Protein AF-A0A9D3ZLW2-F1 (afdb_monomer_lite)

pLDDT: mean 73.32, std 11.5, range [38.38, 90.88]

Organism: NCBI:txid47602

Structure (mmCIF, N/CA/C/O backbone):
data_AF-A0A9D3ZLW2-F1
#
_entry.id   AF-A0A9D3ZLW2-F1
#
loop_
_atom_site.group_PDB
_atom_site.id
_atom_site.type_symbol
_atom_site.label_atom_id
_atom_site.label_alt_id
_atom_site.label_comp_id
_atom_site.label_asym_id
_atom_site.label_entity_id
_atom_site.label_seq_id
_atom_site.pdbx_PDB_ins_code
_atom_site.Cartn_x
_atom_site.Cartn_y
_atom_site.Cartn_z
_atom_site.occupancy
_atom_site.B_iso_or_equiv
_atom_site.auth_seq_id
_atom_site.auth_comp_id
_atom_site.auth_asym_id
_atom_site.auth_atom_id
_atom_site.pdbx_PDB_model_num
ATOM 1 N N . MET A 1 1 ? 2.130 -4.209 -10.933 1.00 70.94 1 MET A N 1
ATOM 2 C CA . MET A 1 1 ? 3.477 -4.518 -10.406 1.00 70.94 1 MET A CA 1
ATOM 3 C C . MET A 1 1 ? 4.074 -5.779 -11.030 1.00 70.94 1 MET A C 1
ATOM 5 O O . MET A 1 1 ? 5.022 -5.630 -11.787 1.00 70.94 1 MET A O 1
ATOM 9 N N . PRO A 1 2 ? 3.547 -7.001 -10.808 1.00 77.00 2 PRO A N 1
ATOM 10 C CA . PRO A 1 2 ? 4.120 -8.201 -11.433 1.00 77.00 2 PRO A CA 1
ATOM 11 C C . PRO A 1 2 ? 3.856 -8.268 -12.945 1.00 77.00 2 PRO A C 1
ATOM 13 O O . PRO A 1 2 ? 4.732 -8.658 -13.704 1.00 77.00 2 PRO A O 1
ATOM 16 N N . GLY A 1 3 ? 2.684 -7.817 -13.409 1.00 82.19 3 GLY A N 1
ATOM 17 C CA . GLY A 1 3 ? 2.366 -7.814 -14.844 1.00 82.19 3 GLY A CA 1
ATOM 18 C C . GLY A 1 3 ? 3.303 -6.932 -15.676 1.00 82.19 3 GLY A C 1
ATOM 19 O O . GLY A 1 3 ? 3.728 -7.331 -16.755 1.00 82.19 3 GLY A O 1
ATOM 20 N N . THR A 1 4 ? 3.693 -5.771 -15.143 1.00 81.50 4 THR A N 1
ATOM 21 C CA . THR A 1 4 ? 4.665 -4.878 -15.787 1.00 81.50 4 THR A CA 1
ATOM 22 C C . THR A 1 4 ? 6.052 -5.514 -15.842 1.00 81.50 4 THR A C 1
ATOM 24 O O . THR A 1 4 ? 6.670 -5.477 -16.895 1.00 81.50 4 THR A O 1
ATOM 27 N N . LEU A 1 5 ? 6.511 -6.188 -14.780 1.00 81.62 5 LEU A N 1
ATOM 28 C CA . LEU A 1 5 ? 7.765 -6.959 -14.805 1.00 81.62 5 LEU A CA 1
ATOM 29 C C . LEU A 1 5 ? 7.763 -8.066 -15.865 1.00 81.62 5 LEU A C 1
ATOM 31 O O . LEU A 1 5 ? 8.728 -8.206 -16.610 1.00 81.62 5 LEU A O 1
ATOM 35 N N . ILE A 1 6 ? 6.677 -8.835 -15.954 1.00 87.62 6 ILE A N 1
ATOM 36 C CA . ILE A 1 6 ? 6.553 -9.922 -16.933 1.00 87.62 6 ILE A CA 1
ATOM 37 C C . ILE A 1 6 ? 6.565 -9.359 -18.360 1.00 87.62 6 ILE A C 1
ATOM 39 O O . ILE A 1 6 ? 7.219 -9.919 -19.237 1.00 87.62 6 ILE A O 1
ATOM 43 N N . ALA A 1 7 ? 5.881 -8.238 -18.601 1.00 84.81 7 ALA A N 1
ATOM 44 C CA . ALA A 1 7 ? 5.882 -7.572 -19.901 1.00 84.81 7 ALA A CA 1
ATOM 45 C C . ALA A 1 7 ? 7.272 -7.029 -20.274 1.00 84.81 7 ALA A C 1
ATOM 47 O O . ALA A 1 7 ? 7.719 -7.225 -21.402 1.00 84.81 7 ALA A O 1
ATOM 48 N N . MET A 1 8 ? 7.978 -6.412 -19.323 1.00 85.19 8 MET A N 1
ATOM 49 C CA . MET A 1 8 ? 9.348 -5.922 -19.507 1.00 85.19 8 MET A CA 1
ATOM 50 C C . MET A 1 8 ? 10.314 -7.070 -19.830 1.00 85.19 8 MET A C 1
ATOM 52 O O . MET A 1 8 ? 11.056 -6.988 -20.807 1.00 85.19 8 MET A O 1
ATOM 56 N N . GLY A 1 9 ? 10.230 -8.183 -19.094 1.00 84.81 9 GLY A N 1
ATOM 57 C CA . GLY A 1 9 ? 11.027 -9.382 -19.364 1.00 84.81 9 GLY A CA 1
ATOM 58 C C . GLY A 1 9 ? 10.731 -10.017 -20.726 1.00 84.81 9 GLY A C 1
ATOM 59 O O . GLY A 1 9 ? 11.645 -10.494 -21.389 1.00 84.81 9 GLY A O 1
ATOM 60 N N . ARG A 1 10 ? 9.473 -9.981 -21.188 1.00 90.88 10 ARG A N 1
ATOM 61 C CA . ARG A 1 10 ? 9.088 -10.481 -22.522 1.00 90.88 10 ARG A CA 1
ATOM 62 C C . ARG A 1 10 ? 9.573 -9.593 -23.662 1.00 90.88 10 ARG A C 1
ATOM 64 O O . ARG A 1 10 ? 9.956 -10.107 -24.705 1.00 90.88 10 ARG A O 1
ATOM 71 N N . LEU A 1 11 ? 9.509 -8.276 -23.486 1.00 87.62 11 LEU A N 1
ATOM 72 C CA . LEU A 1 11 ? 9.914 -7.317 -24.512 1.00 87.62 11 LEU A CA 1
ATOM 73 C C . LEU A 1 11 ? 11.435 -7.151 -24.576 1.00 87.62 11 LEU A C 1
ATOM 75 O O . LEU A 1 11 ? 11.938 -6.762 -25.626 1.00 87.62 11 LEU A O 1
ATOM 79 N N . ASN A 1 12 ? 12.149 -7.440 -23.479 1.00 84.75 12 ASN A N 1
ATOM 80 C CA . ASN A 1 12 ? 13.603 -7.307 -23.342 1.00 84.75 12 ASN A CA 1
ATOM 81 C C . ASN A 1 12 ? 14.133 -5.961 -23.877 1.00 84.75 12 ASN A C 1
ATOM 83 O O . ASN A 1 12 ? 15.153 -5.882 -24.560 1.00 84.75 12 ASN A O 1
ATOM 87 N N . ARG A 1 13 ? 13.380 -4.890 -23.618 1.00 83.44 13 ARG A N 1
ATOM 88 C CA . ARG A 1 13 ? 13.720 -3.510 -23.977 1.00 83.44 13 ARG A CA 1
ATOM 89 C C . ARG A 1 13 ? 14.002 -2.718 -22.704 1.00 83.44 13 ARG A C 1
ATOM 91 O O . ARG A 1 13 ? 13.444 -3.066 -21.665 1.00 83.44 13 ARG A O 1
ATOM 98 N N . PRO A 1 14 ? 14.828 -1.659 -22.767 1.00 81.81 14 PRO A N 1
ATOM 99 C CA . PRO A 1 14 ? 15.075 -0.803 -21.614 1.00 81.81 14 PRO A CA 1
ATOM 100 C C . PRO A 1 14 ? 13.748 -0.249 -21.094 1.00 81.81 14 PRO A C 1
ATOM 102 O O . PRO A 1 14 ? 13.003 0.415 -21.814 1.00 81.81 14 PRO A O 1
ATOM 105 N N . SER A 1 15 ? 13.438 -0.574 -19.845 1.00 80.00 15 SER A N 1
ATOM 106 C CA . SER A 1 15 ? 12.147 -0.294 -19.233 1.00 80.00 15 SER A CA 1
ATOM 107 C C . SER A 1 15 ? 12.322 -0.047 -17.746 1.00 80.00 15 SER A C 1
ATOM 109 O O . SER A 1 15 ? 13.109 -0.727 -17.091 1.00 80.00 15 SER A O 1
ATOM 111 N N . LEU A 1 16 ? 11.564 0.906 -17.216 1.00 79.38 16 LEU A N 1
ATOM 112 C CA . LEU A 1 16 ? 11.636 1.312 -15.824 1.00 79.38 16 LEU A CA 1
ATOM 113 C C . LEU A 1 16 ? 10.247 1.240 -15.205 1.00 79.38 16 LEU A C 1
ATOM 115 O O . LEU A 1 16 ? 9.283 1.770 -15.760 1.00 79.38 16 LEU A O 1
ATOM 119 N N . MET A 1 17 ? 10.143 0.630 -14.026 1.00 76.19 17 MET A N 1
ATOM 120 C CA . MET A 1 17 ? 8.876 0.578 -13.318 1.00 76.19 17 MET A CA 1
ATOM 121 C C . MET A 1 17 ? 8.732 1.735 -12.332 1.00 76.19 17 MET A C 1
ATOM 123 O O . MET A 1 17 ? 9.511 1.897 -11.397 1.00 76.19 17 MET A O 1
ATOM 127 N N . VAL A 1 18 ? 7.666 2.510 -12.513 1.00 74.88 18 VAL A N 1
ATOM 128 C CA . VAL A 1 18 ? 7.297 3.625 -11.641 1.00 74.88 18 VAL A CA 1
ATOM 129 C C . VAL A 1 18 ? 6.220 3.165 -10.663 1.00 74.88 18 VAL A C 1
ATOM 131 O O . VAL A 1 18 ? 5.064 2.975 -11.037 1.00 74.88 18 VAL A O 1
ATOM 134 N N . TYR A 1 19 ? 6.584 3.014 -9.387 1.00 75.38 19 TYR A N 1
ATOM 135 C CA . TYR A 1 19 ? 5.588 2.867 -8.327 1.00 75.38 19 TYR A CA 1
ATOM 136 C C . TYR A 1 19 ? 4.964 4.224 -7.987 1.00 75.38 19 TYR A C 1
ATOM 138 O O . TYR A 1 19 ? 5.686 5.210 -7.808 1.00 75.38 19 TYR A O 1
ATOM 146 N N . GLY A 1 20 ? 3.630 4.254 -7.895 1.00 65.25 20 GLY A N 1
ATOM 147 C CA . GLY A 1 20 ? 2.865 5.426 -7.463 1.00 65.25 20 GLY A CA 1
ATOM 148 C C . GLY A 1 20 ? 3.047 5.757 -5.978 1.00 65.25 20 GLY A C 1
ATOM 149 O O . GLY A 1 20 ? 2.941 6.912 -5.599 1.00 65.25 20 GLY A O 1
ATOM 150 N N . GLY A 1 21 ? 3.402 4.785 -5.140 1.00 68.94 21 GLY A N 1
ATOM 151 C CA . GLY A 1 21 ? 3.630 5.009 -3.714 1.00 68.94 21 GLY A CA 1
ATOM 152 C C . GLY A 1 21 ? 2.478 4.535 -2.832 1.00 68.94 21 GLY A C 1
ATOM 153 O O . GLY A 1 21 ? 1.388 4.178 -3.291 1.00 68.94 21 GLY A O 1
ATOM 154 N N . THR A 1 22 ? 2.764 4.498 -1.535 1.00 70.19 22 THR A N 1
ATOM 155 C CA . THR A 1 22 ? 1.852 3.991 -0.506 1.00 70.19 22 THR A CA 1
ATOM 156 C C . THR A 1 22 ? 0.905 5.087 -0.004 1.00 70.19 22 THR A C 1
ATOM 158 O O . THR A 1 22 ? 1.257 6.273 0.012 1.00 70.19 22 THR A O 1
ATOM 161 N N . ILE A 1 23 ? -0.316 4.706 0.369 1.00 76.69 23 ILE A N 1
ATOM 162 C CA . ILE A 1 23 ? -1.300 5.581 1.006 1.00 76.69 23 ILE A CA 1
ATOM 163 C C . ILE A 1 23 ? -0.814 5.925 2.417 1.00 76.69 23 ILE A C 1
ATOM 165 O O . ILE A 1 23 ? -0.252 5.083 3.121 1.00 76.69 23 ILE A O 1
ATOM 169 N N . LYS A 1 24 ? -1.034 7.169 2.847 1.00 71.19 24 LYS A N 1
ATOM 170 C CA . LYS A 1 24 ? -0.850 7.515 4.259 1.00 71.19 24 LYS A CA 1
ATOM 171 C C . LYS A 1 24 ? -1.971 6.876 5.084 1.00 71.19 24 LYS A C 1
ATOM 173 O O . LYS A 1 24 ? -3.110 6.862 4.612 1.00 71.19 24 LYS A O 1
ATOM 178 N N . PRO A 1 25 ? -1.676 6.368 6.289 1.00 70.81 25 PRO A N 1
ATOM 179 C CA . PRO A 1 25 ? -2.716 5.832 7.148 1.00 70.81 25 PRO A CA 1
ATOM 180 C C . PRO A 1 25 ? -3.712 6.931 7.535 1.00 70.81 25 PRO A C 1
ATOM 182 O O . PRO A 1 25 ? -3.355 8.109 7.647 1.00 70.81 2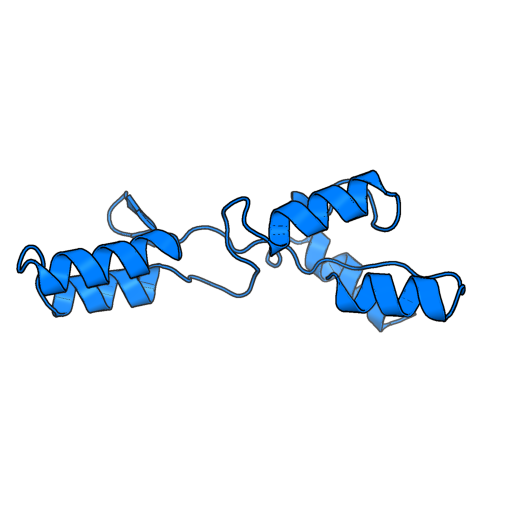5 PRO A O 1
ATOM 185 N N . GLY A 1 26 ? -4.972 6.542 7.706 1.00 71.38 26 GLY A N 1
ATOM 186 C CA . GLY A 1 26 ? -6.006 7.423 8.227 1.00 71.38 26 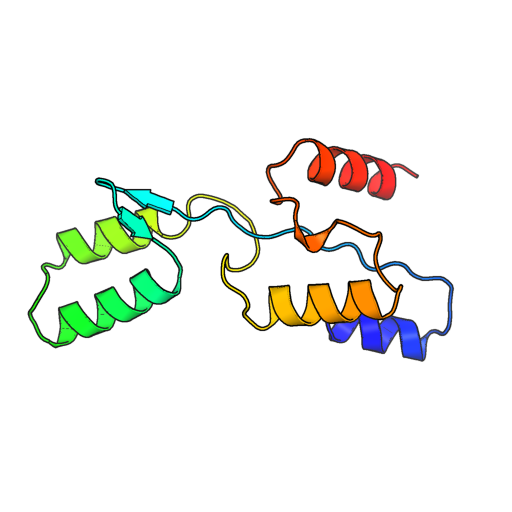GLY A CA 1
ATOM 187 C C . GLY A 1 26 ? -5.792 7.673 9.712 1.00 71.38 26 GLY A C 1
ATOM 188 O O . GLY A 1 26 ? -5.406 6.768 10.445 1.00 71.38 26 GLY A O 1
ATOM 189 N N . HIS A 1 27 ? -6.064 8.889 10.173 1.00 72.44 27 HIS A N 1
ATOM 190 C CA . HIS A 1 27 ? -6.079 9.203 11.599 1.00 72.44 27 HIS A CA 1
ATOM 191 C C . HIS A 1 27 ? -7.480 9.658 11.987 1.00 72.44 27 HIS A C 1
ATOM 193 O O . HIS A 1 27 ? -8.004 10.620 11.423 1.00 72.44 27 HIS A O 1
ATOM 199 N N . PHE A 1 28 ? -8.098 8.970 12.943 1.00 68.69 28 PHE A N 1
ATOM 200 C CA . PHE A 1 28 ? -9.401 9.354 13.474 1.00 68.69 28 PHE A CA 1
ATOM 201 C C . PHE A 1 28 ? -9.455 9.081 14.983 1.00 68.69 28 PHE A C 1
ATOM 203 O O . PHE A 1 28 ? -9.028 8.035 15.455 1.00 68.69 28 PHE A O 1
ATOM 210 N N . GLN A 1 29 ? -9.909 10.065 15.765 1.00 64.25 29 GLN A N 1
ATOM 211 C CA . GLN A 1 29 ? -9.976 9.988 17.238 1.00 64.25 29 GLN A CA 1
ATOM 212 C C . GLN A 1 29 ? -8.680 9.496 17.928 1.00 64.25 29 GLN A C 1
ATOM 214 O O . GLN A 1 29 ? -8.729 8.768 18.911 1.00 64.25 29 GLN A O 1
ATOM 219 N N . GLY A 1 30 ? -7.506 9.867 17.402 1.00 69.19 30 GLY A N 1
ATOM 220 C CA . GLY A 1 30 ? -6.207 9.453 17.957 1.00 69.19 30 GLY A CA 1
ATOM 221 C C . GLY A 1 30 ? -5.760 8.036 17.577 1.00 69.19 30 GLY A C 1
ATOM 222 O O . GLY A 1 30 ? -4.604 7.690 17.806 1.00 69.19 30 GLY A O 1
ATOM 223 N N . ASN A 1 31 ? -6.622 7.256 16.922 1.00 71.00 31 ASN A N 1
ATOM 224 C CA . ASN A 1 31 ? -6.292 5.936 16.403 1.00 71.00 31 ASN A CA 1
ATOM 225 C C . ASN A 1 31 ? -5.889 6.014 14.930 1.00 71.00 31 ASN A C 1
ATOM 227 O O . ASN A 1 31 ? -6.376 6.843 14.152 1.00 71.00 31 ASN A O 1
ATOM 231 N N . THR A 1 32 ? -4.957 5.142 14.562 1.00 76.62 32 THR A N 1
ATOM 232 C CA . THR A 1 32 ? -4.465 5.012 13.193 1.00 76.62 32 THR A CA 1
ATOM 233 C C . THR A 1 32 ? -5.243 3.890 12.524 1.00 76.62 32 THR A C 1
ATOM 235 O O . THR A 1 32 ? -5.198 2.761 13.000 1.00 76.62 32 THR A O 1
ATOM 238 N N . TYR A 1 33 ? -5.957 4.207 11.448 1.00 76.06 33 TYR A N 1
ATOM 239 C CA . TYR A 1 33 ? -6.778 3.260 10.707 1.00 76.06 33 TYR A CA 1
ATOM 240 C C . TYR A 1 33 ? -6.138 2.933 9.365 1.00 76.06 33 TYR A C 1
ATOM 242 O O . TYR A 1 33 ? -5.658 3.805 8.633 1.00 76.06 33 TYR A O 1
ATOM 250 N N . ASP A 1 34 ? -6.162 1.650 9.045 1.00 78.38 34 ASP A N 1
ATOM 251 C CA . ASP A 1 34 ? -5.721 1.080 7.785 1.00 78.38 34 ASP A CA 1
ATOM 252 C C . ASP A 1 34 ? -6.820 0.189 7.186 1.00 78.38 34 ASP A C 1
ATOM 254 O O . ASP A 1 34 ? -7.918 0.046 7.728 1.00 78.38 34 ASP A O 1
ATOM 258 N N . ILE A 1 35 ? -6.539 -0.424 6.037 1.00 77.38 35 ILE A N 1
ATOM 259 C CA . ILE A 1 35 ? -7.521 -1.287 5.376 1.00 77.38 35 ILE A CA 1
ATOM 260 C C . ILE A 1 35 ? -7.859 -2.537 6.203 1.00 77.38 35 ILE A C 1
ATOM 262 O O . ILE A 1 35 ? -8.979 -3.033 6.128 1.00 77.38 35 ILE A O 1
ATOM 266 N N . VAL A 1 36 ? -6.923 -3.029 7.024 1.00 80.56 36 VAL A N 1
ATOM 267 C CA . VAL A 1 36 ? -7.165 -4.156 7.937 1.00 80.56 36 VAL A CA 1
ATOM 268 C C . VAL A 1 36 ? -8.118 -3.753 9.053 1.00 80.56 36 VAL A C 1
ATOM 270 O O . VAL A 1 36 ? -9.006 -4.530 9.387 1.00 80.56 36 VAL A O 1
ATOM 273 N N . SER A 1 37 ? -8.012 -2.524 9.554 1.00 79.44 37 SER A N 1
ATOM 274 C CA . SER A 1 37 ? -8.939 -1.966 10.538 1.00 79.44 37 SER A CA 1
ATOM 275 C C . SER A 1 37 ? -10.376 -1.943 10.010 1.00 79.44 37 SER A C 1
ATOM 277 O O . SER A 1 37 ? -11.304 -2.285 10.737 1.00 79.44 37 SER A O 1
ATOM 279 N N . ALA A 1 38 ? -10.580 -1.623 8.727 1.00 80.75 38 ALA A N 1
ATOM 280 C CA . ALA A 1 38 ? -11.906 -1.691 8.108 1.00 80.75 38 ALA A CA 1
ATOM 281 C C . ALA A 1 38 ? -12.461 -3.131 8.068 1.00 80.75 38 ALA A C 1
ATOM 283 O O . ALA A 1 38 ? -13.651 -3.341 8.314 1.00 80.75 38 ALA A O 1
ATOM 284 N N . PHE A 1 39 ? -11.608 -4.129 7.809 1.00 82.69 39 PHE A N 1
ATOM 285 C CA . PHE A 1 39 ? -12.000 -5.542 7.855 1.00 82.69 39 PHE A CA 1
ATOM 286 C C . PHE A 1 39 ? -12.271 -6.039 9.281 1.00 82.69 39 PHE A C 1
ATOM 288 O O . PHE A 1 39 ? -13.236 -6.769 9.496 1.00 82.69 39 PHE A O 1
ATOM 295 N N . GLN A 1 40 ? -11.463 -5.628 10.259 1.00 83.44 40 GLN A N 1
ATOM 296 C CA . GLN A 1 40 ? -11.673 -5.956 11.672 1.00 83.44 40 GLN A CA 1
ATOM 297 C C . GLN A 1 40 ? -12.980 -5.361 12.190 1.00 83.44 40 GLN A C 1
ATOM 299 O O . GLN A 1 40 ? -13.772 -6.064 12.806 1.00 83.44 40 GLN A O 1
ATOM 304 N N . CYS A 1 41 ? -13.258 -4.109 11.834 1.00 83.69 41 CYS A N 1
ATOM 305 C CA . CYS A 1 41 ? -14.492 -3.412 12.164 1.00 83.69 41 CYS A CA 1
ATOM 306 C C . CYS A 1 41 ? -15.737 -4.152 11.639 1.00 83.69 41 CYS A C 1
ATOM 308 O O . CYS A 1 41 ? -16.744 -4.262 12.332 1.00 83.69 41 CYS A O 1
ATOM 310 N N . TYR A 1 42 ? -15.665 -4.745 10.444 1.00 83.31 42 TYR A N 1
ATOM 311 C CA . TYR A 1 42 ? -16.740 -5.611 9.954 1.00 83.31 42 TYR A CA 1
ATOM 312 C C . TYR A 1 42 ? -16.916 -6.875 10.813 1.00 83.31 42 TYR A C 1
ATOM 314 O O . TYR A 1 42 ? -18.046 -7.250 11.117 1.00 83.31 42 TYR A O 1
ATOM 322 N N . GLY A 1 43 ? -15.821 -7.506 11.247 1.00 85.44 43 GLY A N 1
ATOM 323 C CA . GLY A 1 43 ? -15.869 -8.648 12.167 1.00 85.44 43 GLY A CA 1
ATOM 324 C C . GLY A 1 43 ? -16.484 -8.296 13.525 1.00 85.44 43 GLY A C 1
ATOM 325 O O . GLY A 1 43 ? -17.339 -9.028 14.018 1.00 85.44 43 GLY A O 1
ATOM 326 N N . GLU A 1 44 ? -16.114 -7.145 14.086 1.00 85.44 44 GLU A N 1
ATOM 327 C CA . GLU A 1 44 ? -16.652 -6.638 15.355 1.00 85.44 44 GLU A CA 1
ATOM 328 C C . GLU A 1 44 ? -18.137 -6.259 15.268 1.00 85.44 44 GLU A C 1
ATOM 330 O O . GLU A 1 44 ? -18.884 -6.385 16.239 1.00 85.44 44 GLU A O 1
ATOM 335 N N . TYR A 1 45 ? -18.596 -5.814 14.096 1.00 85.06 45 TYR A N 1
ATOM 336 C CA . TYR A 1 45 ? -20.015 -5.560 13.855 1.00 85.06 45 TYR A CA 1
ATOM 337 C C . TYR A 1 45 ? -20.816 -6.865 13.871 1.00 85.06 45 TYR A C 1
ATOM 339 O O . TYR A 1 45 ? -21.871 -6.940 14.498 1.00 85.06 45 TYR A O 1
ATOM 347 N N . VAL A 1 46 ? -20.287 -7.920 13.242 1.00 85.81 46 VAL A N 1
ATOM 348 C CA . VAL A 1 46 ? -20.914 -9.251 13.243 1.00 85.81 46 VAL A CA 1
ATOM 349 C C . VAL A 1 46 ? -20.936 -9.859 14.650 1.00 85.81 46 VAL A C 1
ATOM 351 O O . VAL A 1 46 ? -21.903 -10.532 15.000 1.00 85.81 46 VAL A O 1
ATOM 354 N N . SER A 1 47 ? -19.926 -9.592 15.486 1.00 87.12 47 SER A N 1
ATOM 355 C CA . SER A 1 47 ? -19.916 -10.011 16.895 1.00 87.12 47 SER A CA 1
ATOM 356 C C . SER A 1 47 ? -20.771 -9.135 17.820 1.00 87.12 47 SER A C 1
ATOM 358 O O . SER A 1 47 ? -20.858 -9.427 19.012 1.00 87.12 47 SER A O 1
ATOM 360 N N . GLY A 1 48 ? -21.402 -8.073 17.304 1.00 84.25 48 GLY A N 1
ATOM 361 C CA . GLY A 1 48 ? -22.240 -7.150 18.077 1.00 84.25 48 GLY A CA 1
ATOM 362 C C . GLY A 1 48 ? -21.458 -6.207 18.997 1.00 84.25 48 GLY A C 1
ATOM 363 O O . GLY A 1 48 ? -22.032 -5.631 19.917 1.00 84.25 48 GLY A O 1
ATOM 364 N N . SER A 1 49 ? -20.150 -6.060 18.781 1.00 84.56 49 SER A N 1
ATOM 365 C CA . SER A 1 49 ? -19.259 -5.257 19.625 1.00 84.56 49 SER A CA 1
ATOM 366 C C . SER A 1 49 ? -19.253 -3.770 19.255 1.00 84.56 49 SER A C 1
ATOM 368 O O . SER A 1 49 ? -18.891 -2.947 20.093 1.00 84.56 49 SER A O 1
ATOM 370 N N . ILE A 1 50 ? -19.677 -3.412 18.036 1.00 83.12 50 ILE A N 1
ATOM 371 C CA . ILE A 1 50 ? -19.723 -2.023 17.549 1.00 83.12 50 ILE A CA 1
ATOM 372 C C . ILE A 1 50 ? -21.074 -1.667 16.921 1.00 83.12 50 ILE A C 1
ATOM 374 O O . ILE A 1 50 ? -21.774 -2.529 16.384 1.00 83.12 50 ILE A O 1
ATOM 378 N N . SER A 1 51 ? -21.422 -0.377 16.931 1.00 85.69 51 SER A N 1
ATOM 379 C CA . SER A 1 51 ? -22.609 0.131 16.234 1.00 85.69 51 SER A CA 1
ATOM 380 C C . SER A 1 51 ? -22.355 0.364 14.738 1.00 85.69 51 SER A C 1
ATOM 382 O O . SER A 1 51 ? -21.222 0.581 14.300 1.00 85.69 51 SER A O 1
ATOM 384 N N . ASP A 1 52 ? -23.424 0.367 13.935 1.00 84.25 52 ASP A N 1
ATOM 385 C CA . ASP A 1 52 ? -23.318 0.609 12.488 1.00 84.25 52 ASP A CA 1
ATOM 386 C C . ASP A 1 52 ? -22.765 2.013 12.164 1.00 84.25 52 ASP A C 1
ATOM 388 O O . ASP A 1 52 ? -21.993 2.190 11.220 1.00 84.25 52 ASP A O 1
ATOM 392 N N . GLU A 1 53 ? -23.066 3.006 13.005 1.00 83.56 53 GLU A N 1
ATOM 393 C CA . GLU A 1 53 ? -22.512 4.359 12.885 1.00 83.56 53 GLU A CA 1
ATOM 394 C C . GLU A 1 53 ? -20.997 4.390 13.120 1.00 83.56 53 GLU A C 1
ATOM 396 O O . GLU A 1 53 ? -20.261 5.047 12.376 1.00 83.56 53 GLU A O 1
ATOM 401 N N . GLN A 1 54 ? -20.504 3.654 14.123 1.00 80.94 54 GLN A N 1
ATOM 402 C CA . GLN A 1 54 ? -19.066 3.528 14.369 1.00 80.94 54 GLN A CA 1
ATOM 403 C C . GLN A 1 54 ? -18.375 2.844 13.192 1.00 80.94 54 GLN A C 1
ATOM 405 O O . GLN A 1 54 ? -17.350 3.336 12.717 1.00 80.94 54 GLN A O 1
ATOM 410 N N . ARG A 1 55 ? -18.981 1.782 12.650 1.00 82.12 55 ARG A N 1
ATOM 411 C CA . ARG A 1 55 ? -18.482 1.092 11.457 1.00 82.12 55 ARG A CA 1
ATOM 412 C C . ARG A 1 55 ? -18.341 2.034 10.269 1.00 82.12 55 ARG A C 1
ATOM 414 O O . ARG A 1 55 ? -17.304 2.066 9.607 1.00 82.12 55 ARG A O 1
ATOM 421 N N . MET A 1 56 ? -19.368 2.834 10.008 1.00 82.69 56 MET A N 1
ATOM 422 C CA . MET A 1 56 ? -19.393 3.754 8.875 1.00 82.69 56 MET A CA 1
ATOM 423 C C . MET A 1 56 ? -18.348 4.870 9.005 1.00 82.69 56 MET A C 1
ATOM 425 O O . MET A 1 56 ? -17.721 5.237 8.009 1.00 82.69 56 MET A O 1
ATOM 429 N N . ASN A 1 57 ? -18.101 5.358 10.223 1.00 81.81 57 ASN A N 1
ATOM 430 C CA . ASN A 1 57 ? -17.039 6.327 10.499 1.00 81.81 57 ASN A CA 1
ATOM 431 C C . ASN A 1 57 ? -15.639 5.725 10.310 1.00 81.81 57 ASN A C 1
ATOM 433 O O . ASN A 1 57 ? -14.796 6.340 9.659 1.00 81.81 57 ASN A O 1
ATOM 437 N N . VAL A 1 58 ? -15.397 4.502 10.793 1.00 80.50 58 VAL A N 1
ATOM 438 C CA . VAL A 1 58 ? -14.108 3.814 10.602 1.00 80.50 58 VAL A CA 1
ATOM 439 C C . VAL A 1 58 ? -13.826 3.602 9.116 1.00 80.50 58 VAL A C 1
ATOM 441 O O . VAL A 1 58 ? -12.749 3.960 8.641 1.00 80.50 58 VAL A O 1
ATOM 444 N N . VAL A 1 59 ? -14.796 3.102 8.343 1.00 80.38 59 VAL A N 1
ATOM 445 C CA . VAL A 1 59 ? -14.626 2.858 6.898 1.00 80.38 59 VAL A CA 1
ATOM 446 C C . VAL A 1 59 ? -14.334 4.151 6.134 1.00 80.38 59 VAL A C 1
ATOM 448 O O . VAL A 1 59 ? -13.434 4.175 5.295 1.00 80.38 59 VAL A O 1
ATOM 451 N N . ARG A 1 60 ? -15.042 5.245 6.444 1.00 81.31 60 ARG A N 1
ATOM 452 C CA . ARG A 1 60 ? -14.822 6.553 5.801 1.00 81.31 60 ARG A CA 1
ATOM 453 C C . ARG A 1 60 ? -13.439 7.130 6.083 1.00 81.31 60 ARG A C 1
ATOM 455 O O . ARG A 1 60 ? -12.865 7.781 5.215 1.00 81.31 60 ARG A O 1
ATOM 462 N N . ASN A 1 61 ? -12.893 6.869 7.264 1.00 79.56 61 ASN A N 1
ATOM 463 C CA . ASN A 1 61 ? -11.613 7.422 7.690 1.00 79.56 61 ASN A CA 1
ATOM 464 C C . ASN A 1 61 ? -10.420 6.486 7.438 1.00 79.56 61 ASN A C 1
ATOM 466 O O . ASN A 1 61 ? -9.281 6.935 7.537 1.00 79.56 61 ASN A O 1
ATOM 470 N N . SER A 1 62 ? -10.651 5.221 7.072 1.00 73.31 62 SER A N 1
ATOM 471 C CA . SER A 1 62 ? -9.592 4.226 6.821 1.00 73.31 62 SER A CA 1
ATOM 472 C C . SER A 1 62 ? -8.790 4.485 5.539 1.00 73.31 62 SER A C 1
ATOM 474 O O . SER A 1 62 ? -7.654 4.031 5.416 1.00 73.31 62 SER A O 1
ATOM 476 N N . CYS A 1 63 ? -9.352 5.208 4.564 1.00 73.19 63 CYS A N 1
ATOM 477 C CA . CYS A 1 63 ? -8.694 5.508 3.287 1.00 73.19 63 CYS A CA 1
ATOM 478 C C . CYS A 1 63 ? -8.728 7.018 2.989 1.00 73.19 63 CYS A C 1
ATOM 480 O O . CYS A 1 63 ? -9.584 7.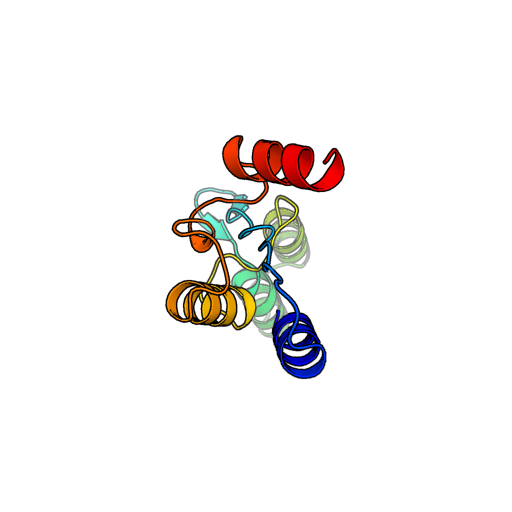478 2.237 1.00 73.19 63 CYS A O 1
ATOM 482 N N . PRO A 1 64 ? -7.795 7.807 3.552 1.00 69.12 64 PRO A N 1
ATOM 483 C CA . PRO A 1 64 ? -7.800 9.269 3.433 1.00 69.12 64 PRO A CA 1
ATOM 484 C C . PRO A 1 64 ? -7.321 9.805 2.069 1.00 69.12 64 PRO A C 1
ATOM 486 O O . PRO A 1 64 ? -7.307 11.016 1.863 1.00 69.12 64 PRO A O 1
ATOM 489 N N . GLY A 1 65 ? -6.884 8.952 1.135 1.00 70.44 65 GLY A N 1
ATOM 490 C CA . GLY A 1 65 ? -6.368 9.396 -0.161 1.00 70.44 65 GLY A CA 1
ATOM 491 C C . GLY A 1 65 ? -6.080 8.263 -1.143 1.00 70.44 65 GLY A C 1
ATOM 492 O O . GLY A 1 65 ? -6.366 7.100 -0.881 1.00 70.44 65 GLY A O 1
ATOM 493 N N . ALA A 1 66 ? -5.496 8.605 -2.291 1.00 67.06 66 ALA A N 1
ATOM 494 C CA . ALA A 1 66 ? -5.057 7.624 -3.279 1.00 67.06 66 ALA A CA 1
ATOM 495 C C . ALA A 1 66 ? -3.679 7.042 -2.913 1.00 67.06 66 ALA A C 1
ATOM 497 O O . ALA A 1 66 ? -2.780 7.765 -2.476 1.00 67.06 66 ALA A O 1
ATOM 498 N N . GLY A 1 67 ? -3.501 5.737 -3.117 1.00 68.62 67 GLY A N 1
ATOM 499 C CA . GLY A 1 67 ? -2.240 5.033 -2.887 1.00 68.62 67 GLY A CA 1
ATOM 500 C C . GLY A 1 67 ? -2.452 3.542 -2.638 1.00 68.62 67 GLY A C 1
ATOM 501 O O . GLY A 1 67 ? -3.574 3.088 -2.421 1.00 68.62 67 GLY A O 1
ATOM 502 N N . ALA A 1 68 ? -1.373 2.766 -2.687 1.00 70.25 68 ALA A N 1
ATOM 503 C CA . ALA A 1 68 ? -1.415 1.359 -2.294 1.00 70.25 68 ALA A CA 1
ATOM 504 C C . ALA A 1 68 ? -1.523 1.205 -0.769 1.00 70.25 68 ALA A C 1
ATOM 506 O O . ALA A 1 68 ? -1.209 2.133 -0.038 1.00 70.25 68 ALA A O 1
ATOM 507 N N . CYS A 1 69 ? -1.937 0.035 -0.282 1.00 75.94 69 CYS A N 1
ATOM 508 C CA . CYS A 1 69 ? -2.141 -0.210 1.150 1.00 75.94 69 CYS A CA 1
ATOM 509 C C . CYS A 1 69 ? -0.891 0.134 1.988 1.00 75.94 69 CYS A C 1
ATOM 511 O O . CYS A 1 69 ? 0.215 -0.239 1.608 1.00 75.94 69 CYS A O 1
ATOM 513 N N . GLY A 1 70 ? -1.082 0.799 3.135 1.00 63.00 70 GLY A N 1
ATOM 514 C CA . GLY A 1 70 ? -0.001 1.319 3.987 1.00 63.00 70 GLY A CA 1
ATOM 515 C C . GLY A 1 70 ? 0.961 0.258 4.537 1.00 63.00 70 GLY A C 1
ATOM 516 O O . GLY A 1 70 ? 2.146 0.531 4.710 1.00 63.00 70 GLY A O 1
ATOM 517 N N . GLY A 1 71 ? 0.468 -0.959 4.782 1.00 71.69 71 GLY A N 1
ATOM 518 C CA . GLY A 1 71 ? 1.261 -2.072 5.312 1.00 71.69 71 GLY A CA 1
ATOM 519 C C . GLY A 1 71 ? 2.102 -2.801 4.258 1.00 71.69 71 GLY A C 1
ATOM 520 O O . GLY A 1 71 ? 1.921 -2.625 3.053 1.00 71.69 71 GLY A O 1
ATOM 521 N N . MET A 1 72 ? 3.018 -3.665 4.705 1.00 75.38 72 MET A N 1
ATOM 522 C CA . MET A 1 72 ? 3.857 -4.514 3.839 1.00 75.38 72 MET A CA 1
ATOM 523 C C . MET A 1 72 ? 3.063 -5.685 3.234 1.00 75.38 72 MET A C 1
ATOM 525 O O . MET A 1 72 ? 3.355 -6.854 3.468 1.00 75.38 72 MET A O 1
ATOM 529 N N . TYR A 1 73 ? 2.031 -5.358 2.460 1.00 80.69 73 TYR A N 1
ATOM 530 C CA . TYR A 1 73 ? 1.256 -6.309 1.666 1.00 80.69 73 TYR A CA 1
ATOM 531 C C . TYR A 1 73 ? 1.871 -6.475 0.277 1.00 80.69 73 TYR A C 1
ATOM 533 O O . TYR A 1 73 ? 2.871 -5.842 -0.061 1.00 80.69 73 TYR A O 1
ATOM 541 N N . THR A 1 74 ? 1.222 -7.263 -0.580 1.00 76.69 74 THR A N 1
ATOM 542 C CA . THR A 1 74 ? 1.688 -7.599 -1.933 1.00 76.69 74 THR A CA 1
ATOM 543 C C . THR A 1 74 ? 2.210 -6.399 -2.728 1.00 76.69 74 THR A C 1
ATOM 545 O O . THR A 1 74 ? 3.231 -6.517 -3.397 1.00 76.69 74 THR A O 1
ATOM 548 N N . ALA A 1 75 ? 1.562 -5.232 -2.646 1.00 74.88 75 ALA A N 1
ATOM 549 C CA . ALA A 1 75 ? 2.008 -4.035 -3.359 1.00 74.88 75 ALA A CA 1
ATOM 550 C C . ALA A 1 75 ? 3.377 -3.524 -2.873 1.00 74.88 75 ALA A C 1
ATOM 552 O O . ALA A 1 75 ? 4.267 -3.311 -3.693 1.00 74.88 75 ALA A O 1
ATOM 553 N N . ASN A 1 76 ? 3.563 -3.380 -1.559 1.00 75.19 76 ASN A N 1
ATOM 554 C CA . ASN A 1 76 ? 4.810 -2.878 -0.981 1.00 75.19 76 ASN A CA 1
ATOM 555 C C . ASN A 1 76 ? 5.914 -3.942 -0.997 1.00 75.19 76 ASN A C 1
ATOM 557 O O . ASN A 1 76 ? 7.056 -3.622 -1.301 1.00 75.19 76 ASN A O 1
ATOM 561 N N . THR A 1 77 ? 5.589 -5.220 -0.789 1.00 78.94 77 THR A N 1
ATOM 562 C CA . THR A 1 77 ? 6.567 -6.313 -0.900 1.00 78.94 77 THR A CA 1
ATOM 563 C C . THR A 1 77 ? 7.115 -6.436 -2.319 1.00 78.94 77 THR A C 1
ATOM 565 O O . THR A 1 77 ? 8.326 -6.532 -2.506 1.00 78.94 77 THR A O 1
ATOM 568 N N . MET A 1 78 ? 6.246 -6.385 -3.334 1.00 82.12 78 MET A N 1
ATOM 569 C CA . MET A 1 78 ? 6.688 -6.433 -4.730 1.00 82.12 78 MET A CA 1
ATOM 570 C C . MET A 1 78 ? 7.449 -5.169 -5.121 1.00 82.12 78 MET A C 1
ATOM 572 O O . MET A 1 78 ? 8.430 -5.268 -5.847 1.00 82.12 78 MET A O 1
ATOM 576 N N . ALA A 1 79 ? 7.050 -3.999 -4.621 1.00 77.38 79 ALA A N 1
ATOM 577 C CA . ALA A 1 79 ? 7.796 -2.765 -4.829 1.00 77.38 79 ALA A CA 1
ATOM 578 C C . ALA A 1 79 ? 9.224 -2.865 -4.264 1.00 77.38 79 ALA A C 1
ATOM 580 O O . ALA A 1 79 ? 10.174 -2.535 -4.971 1.00 77.38 79 ALA A O 1
ATOM 581 N N . SER A 1 80 ? 9.387 -3.404 -3.050 1.00 80.06 80 SER A N 1
ATOM 582 C CA . SER A 1 80 ? 10.700 -3.646 -2.440 1.00 80.06 80 SER A CA 1
ATOM 583 C C . SER A 1 80 ? 11.527 -4.653 -3.232 1.00 80.06 80 SER A C 1
ATOM 585 O O . SER A 1 80 ? 12.714 -4.435 -3.449 1.00 80.06 80 SER A O 1
ATOM 587 N N . ALA A 1 81 ? 10.908 -5.740 -3.701 1.00 80.88 81 ALA A N 1
ATOM 588 C CA . ALA A 1 81 ? 11.591 -6.730 -4.529 1.00 80.88 81 ALA A CA 1
ATOM 589 C C . ALA A 1 81 ? 12.067 -6.123 -5.860 1.00 80.88 81 ALA A C 1
ATOM 591 O O . ALA A 1 81 ? 13.169 -6.406 -6.311 1.00 80.88 81 ALA A O 1
ATOM 592 N N . ILE A 1 82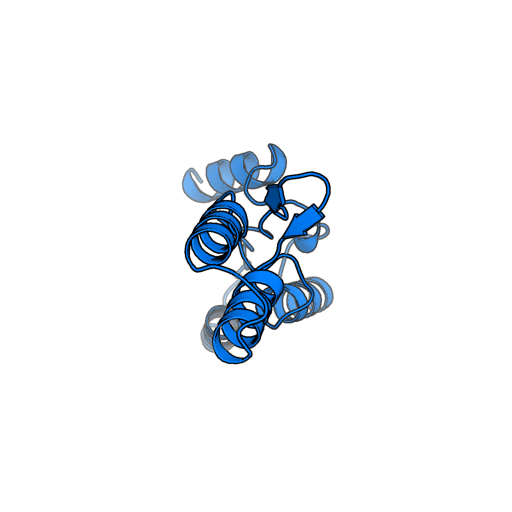 ? 11.262 -5.258 -6.480 1.00 80.56 82 ILE A N 1
ATOM 593 C CA . ILE A 1 82 ? 11.578 -4.589 -7.753 1.00 80.56 82 ILE A CA 1
ATOM 594 C C . ILE A 1 82 ? 12.691 -3.554 -7.588 1.00 80.56 82 ILE A C 1
ATOM 596 O O . ILE A 1 82 ? 13.556 -3.448 -8.456 1.00 80.56 82 ILE A O 1
ATOM 600 N N . GLU A 1 83 ? 12.688 -2.820 -6.476 1.00 79.44 83 GLU A N 1
ATOM 601 C CA . GLU A 1 83 ? 13.779 -1.918 -6.101 1.00 79.44 83 GLU A CA 1
ATOM 602 C C . GLU A 1 83 ? 15.075 -2.703 -5.849 1.00 79.44 83 GLU A C 1
ATOM 604 O O . GLU A 1 83 ? 16.115 -2.348 -6.397 1.00 79.44 83 GLU A O 1
ATOM 609 N N . ALA A 1 84 ? 15.006 -3.829 -5.129 1.00 81.75 84 ALA A N 1
ATOM 610 C CA . ALA A 1 84 ? 16.154 -4.712 -4.907 1.00 81.75 84 ALA A CA 1
ATOM 611 C C . ALA A 1 84 ? 16.689 -5.344 -6.208 1.00 81.75 84 ALA A C 1
ATOM 613 O O . ALA A 1 84 ? 17.892 -5.535 -6.349 1.00 81.75 84 ALA A O 1
ATOM 614 N N . MET A 1 85 ? 15.813 -5.627 -7.176 1.00 79.31 85 MET A N 1
ATOM 615 C CA . MET A 1 85 ? 16.184 -6.112 -8.512 1.00 79.31 85 MET A CA 1
ATOM 616 C C . MET A 1 85 ? 16.733 -5.010 -9.439 1.00 79.31 85 MET A C 1
ATOM 618 O O . MET A 1 85 ? 17.073 -5.302 -10.582 1.00 79.31 85 MET A O 1
ATOM 622 N N . GLY A 1 86 ? 16.804 -3.748 -8.995 1.00 79.88 86 GLY A N 1
ATOM 623 C CA . GLY A 1 86 ? 17.327 -2.631 -9.795 1.00 79.88 86 GLY A CA 1
ATOM 624 C C . GLY A 1 86 ? 16.407 -2.172 -10.933 1.00 79.88 86 GLY A C 1
ATOM 625 O O . GLY A 1 86 ? 16.825 -1.418 -11.806 1.00 79.88 86 GLY A O 1
ATOM 626 N N . MET A 1 87 ? 15.144 -2.607 -10.931 1.00 74.88 87 MET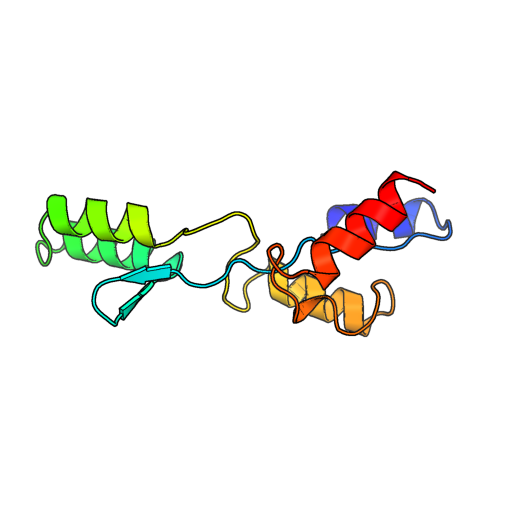 A N 1
ATOM 627 C CA . MET A 1 87 ? 14.143 -2.303 -11.967 1.00 74.88 87 MET A CA 1
ATOM 628 C C . MET A 1 87 ? 13.303 -1.046 -11.642 1.00 74.88 87 MET A C 1
ATOM 630 O O . MET A 1 87 ? 12.410 -0.666 -12.403 1.00 74.88 87 MET A O 1
ATOM 634 N N . SER A 1 88 ? 13.571 -0.404 -10.500 1.00 74.69 88 SER A N 1
ATOM 635 C CA . SER A 1 88 ? 12.966 0.850 -10.032 1.00 74.69 88 SER A CA 1
ATOM 636 C C . SER A 1 88 ? 14.047 1.758 -9.440 1.00 74.69 88 SER A C 1
ATOM 638 O O . SER A 1 88 ? 15.054 1.270 -8.932 1.00 74.69 88 SER A O 1
ATOM 640 N N . LEU A 1 89 ? 13.829 3.079 -9.463 1.00 74.19 89 LEU A N 1
ATOM 641 C CA . LEU A 1 89 ? 14.733 4.023 -8.797 1.00 74.19 89 LEU A CA 1
ATOM 642 C C . LEU A 1 89 ? 14.776 3.778 -7.276 1.00 74.19 89 LEU A C 1
ATOM 644 O O . LEU A 1 89 ? 13.719 3.517 -6.683 1.00 74.19 89 LEU A O 1
ATOM 648 N N . PRO A 1 90 ? 15.952 3.954 -6.642 1.00 69.12 90 PRO A N 1
ATOM 649 C CA . PRO A 1 90 ? 16.095 3.833 -5.198 1.00 69.12 90 PRO A CA 1
ATOM 650 C C . PRO A 1 90 ? 15.249 4.888 -4.469 1.00 69.12 90 PRO A C 1
ATOM 652 O O . PRO A 1 90 ? 15.044 5.998 -4.965 1.00 69.12 90 PRO A O 1
ATOM 655 N N . TYR A 1 91 ? 14.776 4.540 -3.272 1.00 65.81 91 TYR A N 1
ATOM 656 C CA . TYR A 1 91 ? 13.927 5.331 -2.372 1.00 65.81 91 TYR A CA 1
ATOM 657 C C . TYR A 1 91 ? 12.458 5.491 -2.785 1.00 65.81 91 TYR A C 1
ATOM 659 O O . TYR A 1 91 ? 11.687 6.077 -2.022 1.00 65.81 91 TYR A O 1
ATOM 667 N N . ARG A 1 92 ? 12.011 4.951 -3.926 1.00 65.75 92 ARG A N 1
ATOM 668 C CA . ARG A 1 92 ? 10.615 5.118 -4.380 1.00 65.75 92 ARG A CA 1
ATOM 669 C C . ARG A 1 92 ? 9.579 4.459 -3.479 1.00 65.75 92 ARG A C 1
ATOM 671 O O . ARG A 1 92 ? 8.468 4.973 -3.394 1.00 65.75 92 ARG A O 1
ATOM 678 N N . LEU A 1 93 ? 9.939 3.396 -2.763 1.00 58.56 93 LEU A N 1
ATOM 679 C CA . LEU A 1 93 ? 9.058 2.748 -1.791 1.00 58.56 93 LEU A CA 1
ATOM 680 C C . LEU A 1 93 ? 8.648 3.675 -0.634 1.00 58.56 93 LEU A C 1
ATOM 682 O O . LEU A 1 93 ? 7.536 3.580 -0.119 1.00 58.56 93 LEU A O 1
ATOM 686 N N . LYS A 1 94 ? 9.551 4.570 -0.213 1.00 55.12 94 LYS A N 1
ATOM 687 C CA . LYS A 1 94 ? 9.378 5.389 0.997 1.00 55.12 94 LYS A CA 1
ATOM 688 C C . LYS A 1 94 ? 8.489 6.610 0.784 1.00 55.12 94 LYS A C 1
ATOM 690 O O . LYS A 1 94 ? 8.004 7.185 1.756 1.00 55.12 94 LYS A O 1
ATOM 695 N N . TYR A 1 95 ? 8.283 7.030 -0.462 1.00 58.62 95 TYR A N 1
ATOM 696 C CA . TYR A 1 95 ? 7.515 8.233 -0.754 1.00 58.62 95 TYR A CA 1
ATOM 697 C C . TYR A 1 95 ? 6.034 7.896 -0.946 1.00 58.62 95 TYR A C 1
ATOM 699 O O . TYR A 1 95 ? 5.659 7.106 -1.811 1.00 58.62 95 TYR A O 1
ATOM 707 N N . ALA A 1 96 ? 5.181 8.523 -0.134 1.00 54.75 96 ALA A N 1
ATOM 708 C CA . ALA A 1 96 ? 3.738 8.501 -0.348 1.00 54.75 96 ALA A CA 1
ATOM 709 C C . ALA A 1 96 ? 3.385 9.211 -1.667 1.00 54.75 96 ALA A C 1
ATOM 711 O O . ALA A 1 96 ? 4.026 10.208 -2.014 1.00 54.75 96 ALA A O 1
ATOM 712 N N . LEU A 1 97 ? 2.336 8.747 -2.359 1.00 53.53 97 LEU A N 1
ATOM 713 C CA . LEU A 1 97 ? 1.862 9.311 -3.639 1.00 53.53 97 LEU A CA 1
ATOM 714 C C . LEU A 1 97 ? 1.626 10.835 -3.554 1.00 53.53 97 LEU A C 1
ATOM 716 O O . LEU A 1 97 ? 1.945 11.574 -4.478 1.00 53.53 97 LEU A O 1
ATOM 720 N N . LEU A 1 98 ? 1.135 11.312 -2.404 1.00 49.91 98 LEU A N 1
ATOM 721 C CA . LEU A 1 98 ? 0.886 12.730 -2.095 1.00 49.91 98 LEU A CA 1
ATOM 722 C C . LEU A 1 98 ? 2.141 13.539 -1.698 1.00 49.91 98 LEU A C 1
ATOM 724 O O . LEU A 1 98 ? 2.032 14.693 -1.291 1.00 49.91 98 LEU A O 1
ATOM 728 N N . GLY A 1 99 ? 3.340 12.959 -1.764 1.00 53.16 99 GLY A N 1
ATOM 729 C CA . GLY A 1 99 ? 4.597 13.668 -1.526 1.00 53.16 99 GLY A CA 1
ATOM 730 C C . GLY A 1 99 ? 5.064 14.460 -2.753 1.00 53.16 99 GLY A C 1
ATOM 731 O O . GLY A 1 99 ? 4.989 13.970 -3.879 1.00 53.16 99 GLY A O 1
ATOM 732 N N . LEU A 1 100 ? 5.638 15.651 -2.531 1.00 50.22 100 LEU A N 1
ATOM 733 C CA . LEU A 1 100 ? 6.199 16.532 -3.576 1.00 50.22 100 LEU A CA 1
ATOM 734 C C . LEU A 1 100 ? 7.161 15.820 -4.549 1.00 50.22 100 LEU A C 1
ATOM 736 O O . LEU A 1 100 ? 7.237 16.196 -5.714 1.00 50.22 100 LEU A O 1
ATOM 740 N N . PHE A 1 101 ? 7.877 14.785 -4.101 1.00 53.34 101 PHE A N 1
ATOM 741 C CA . PHE A 1 101 ? 8.792 14.003 -4.941 1.00 53.34 101 PHE A CA 1
ATOM 742 C C . PHE A 1 101 ? 8.086 13.019 -5.890 1.00 53.34 101 PHE A C 1
ATOM 744 O O . PHE A 1 101 ? 8.563 12.809 -7.005 1.00 53.34 101 PHE A O 1
ATOM 751 N N . GLY A 1 102 ? 6.951 12.439 -5.481 1.00 53.12 102 GLY A N 1
ATOM 752 C CA . GLY A 1 102 ? 6.188 11.491 -6.300 1.00 53.12 102 GLY A CA 1
ATOM 753 C C . GLY A 1 102 ? 5.555 12.174 -7.511 1.00 53.12 102 GLY A C 1
ATOM 754 O O . GLY A 1 102 ? 5.757 11.743 -8.646 1.00 53.12 102 GLY A O 1
ATOM 755 N N . LEU A 1 103 ? 4.881 13.304 -7.276 1.00 54.84 103 LEU A N 1
ATOM 756 C CA . LEU A 1 103 ? 4.259 14.117 -8.325 1.00 54.84 103 LEU A CA 1
ATOM 757 C C . LEU A 1 103 ? 5.283 14.719 -9.296 1.00 54.84 103 LEU A C 1
ATOM 759 O O . LEU A 1 103 ? 5.058 14.691 -10.502 1.00 54.84 103 LEU A O 1
ATOM 763 N N . ARG A 1 104 ? 6.427 15.218 -8.807 1.00 55.41 104 ARG A N 1
ATOM 764 C CA . ARG A 1 104 ? 7.427 15.879 -9.667 1.00 55.41 104 ARG A CA 1
ATOM 765 C C . ARG A 1 104 ? 8.112 14.908 -10.631 1.00 55.41 104 ARG A C 1
ATOM 767 O O . ARG A 1 104 ? 8.385 15.277 -11.767 1.00 55.41 104 ARG A O 1
ATOM 774 N N . PHE A 1 105 ? 8.329 13.658 -10.214 1.00 54.72 105 PHE A N 1
ATOM 775 C CA . PHE A 1 105 ? 8.852 12.619 -11.105 1.00 54.72 105 PHE A CA 1
ATOM 776 C C . PHE A 1 105 ? 7.789 12.097 -12.081 1.00 54.72 105 PHE A C 1
ATOM 778 O O . PHE A 1 105 ? 8.110 11.809 -13.230 1.00 54.72 105 PHE A O 1
ATOM 785 N N . TRP A 1 106 ? 6.528 11.983 -11.648 1.00 51.59 106 TRP A N 1
ATOM 786 C CA . TRP A 1 106 ? 5.433 11.587 -12.538 1.00 51.59 106 TRP A CA 1
ATOM 787 C C . TRP A 1 106 ? 5.237 12.610 -13.663 1.00 51.59 106 TRP A C 1
ATOM 789 O O . TRP A 1 106 ? 5.191 12.223 -14.824 1.00 51.59 106 TRP A O 1
ATOM 799 N N . TYR A 1 107 ? 5.259 13.908 -13.338 1.00 53.88 107 TYR A N 1
ATOM 800 C CA . TYR A 1 107 ? 5.244 14.985 -14.334 1.00 53.88 107 TYR A CA 1
ATOM 801 C C . TYR A 1 107 ? 6.442 14.930 -15.286 1.00 53.88 107 TYR A C 1
ATOM 803 O O . TYR A 1 107 ? 6.252 15.058 -16.488 1.00 53.88 107 TYR A O 1
ATOM 811 N N . PHE A 1 108 ? 7.657 14.695 -14.782 1.00 53.47 108 PHE A N 1
ATOM 812 C CA . PHE A 1 108 ? 8.850 14.587 -15.630 1.00 53.47 108 PHE A CA 1
ATOM 813 C C . PHE A 1 108 ? 8.766 13.413 -16.620 1.00 53.47 108 PHE A C 1
ATOM 815 O O . PHE A 1 108 ? 9.165 13.545 -17.768 1.00 53.47 108 PHE A O 1
ATOM 822 N N . CYS A 1 109 ? 8.208 12.277 -16.193 1.00 53.06 109 CYS A N 1
ATOM 823 C CA . CYS A 1 109 ? 8.097 11.078 -17.023 1.00 53.06 109 CYS A CA 1
ATOM 824 C C . CYS A 1 109 ? 6.912 11.109 -18.009 1.00 53.06 109 CYS A C 1
ATOM 826 O O . CYS A 1 109 ? 6.914 10.336 -18.959 1.00 53.06 109 CYS A O 1
ATOM 828 N N . LEU A 1 110 ? 5.891 11.945 -17.769 1.00 45.84 110 LEU A N 1
ATOM 829 C CA . LEU A 1 110 ? 4.745 12.112 -18.677 1.00 45.84 110 LEU A CA 1
ATOM 830 C C . LEU A 1 110 ? 4.979 13.189 -19.755 1.00 45.84 110 LEU A C 1
ATOM 832 O O . LEU A 1 110 ? 4.257 13.208 -20.745 1.00 45.84 110 LEU A O 1
ATOM 836 N N . PHE A 1 111 ? 5.934 14.101 -19.536 1.00 43.72 111 PHE A N 1
ATOM 837 C CA . PHE A 1 111 ? 6.229 15.253 -20.405 1.00 43.72 111 PHE A CA 1
ATOM 838 C C . PHE A 1 111 ? 7.605 15.184 -21.106 1.00 43.72 111 PHE A C 1
ATOM 840 O O . PHE A 1 111 ? 8.044 16.180 -21.680 1.00 43.72 111 PHE A O 1
ATOM 847 N N . SER A 1 112 ? 8.288 14.036 -21.079 1.00 38.38 112 SER A N 1
ATOM 848 C CA . SER A 1 112 ? 9.466 13.713 -21.910 1.00 38.38 112 SER A CA 1
ATOM 849 C C . SER A 1 112 ? 9.180 12.483 -22.752 1.00 38.38 112 SER A C 1
ATOM 851 O O . SER A 1 112 ? 9.655 12.459 -23.906 1.00 38.38 112 SER A O 1
#

Foldseek 3Di:
DVVQVVVCVVVVDDAADAFLEAADFFDDPNDTAAPVNLVVLVVCVVVVNDDPVVSVVRVVRGGPDDGHTPDCPPSLVVVVVCVVVVRYDPPSHVDHSPDPVSVVVVVVVVPD

Secondary structure (DSSP, 8-state):
-HHHHHHH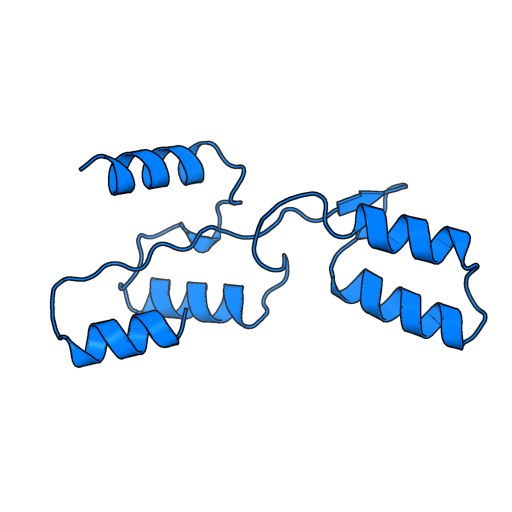HHHTS--------BPPPEEETTEEE-HHHHHHHHHHHHTT-S-HHHHHHHHHHH--SSSB-SSSSHHHHHHHHHHHTTSS-TTGGGSBTTSHHHHHHHHHHH--

Sequence (112 aa):
MPGTLIAMGRLNRPSLMVYGGTIKPGHFQGNTYDIVSAFQCYGEYVSGSISDEQRMNVVRNSCPGAGACGGMYTANTMASAIEAMGMSLPYRLKYALLGLFGLRFWYFCLFS

InterPro domains:
  IPR000581 Dihydroxy-acid/6-phosphogluconate dehydratase, N-terminal [PF00920] (1-91)
  IPR037237 IlvD/EDD, N-terminal domain [SSF143975] (1-91)
  IPR050165 Dihydroxy-acid dehydratase IlvD/Edd [PTHR21000] (1-91)

Radius of gyration: 17.64 Å; chains: 1; bounding box: 41×27×44 Å